Protein AF-A0A1G6B7J0-F1 (afdb_monomer)

Structure (mmCIF, N/CA/C/O backbone):
data_AF-A0A1G6B7J0-F1
#
_entry.id   AF-A0A1G6B7J0-F1
#
loop_
_atom_site.group_PDB
_atom_site.id
_atom_site.type_symbol
_atom_site.label_atom_id
_atom_site.label_alt_id
_atom_site.label_comp_id
_atom_site.label_asym_id
_atom_site.label_entity_id
_atom_site.label_seq_id
_atom_site.pdbx_PDB_ins_code
_atom_site.Cartn_x
_atom_site.Cartn_y
_atom_site.Cartn_z
_atom_site.occupancy
_atom_site.B_iso_or_equiv
_atom_site.auth_seq_id
_atom_site.auth_comp_id
_atom_site.auth_asym_id
_atom_site.auth_atom_id
_atom_site.pdbx_PDB_model_num
ATOM 1 N N . MET A 1 1 ? 12.496 -3.020 -25.903 1.00 55.12 1 MET A N 1
ATOM 2 C CA . MET A 1 1 ? 11.255 -2.401 -25.388 1.00 55.12 1 MET A CA 1
ATOM 3 C C . MET A 1 1 ? 10.708 -3.368 -24.356 1.00 55.12 1 MET A C 1
ATOM 5 O O . MET A 1 1 ? 10.790 -4.557 -24.619 1.00 55.12 1 MET A O 1
ATOM 9 N N . ALA A 1 2 ? 10.273 -2.907 -23.183 1.00 71.44 2 ALA A N 1
ATOM 10 C CA . ALA A 1 2 ? 9.694 -3.809 -22.188 1.00 71.44 2 ALA A CA 1
ATOM 11 C C . ALA A 1 2 ? 8.330 -4.313 -22.685 1.00 71.44 2 ALA A C 1
ATOM 13 O O . ALA A 1 2 ? 7.485 -3.501 -23.073 1.00 71.44 2 ALA A O 1
ATOM 14 N N . ASP A 1 3 ? 8.139 -5.631 -22.696 1.00 85.31 3 ASP A N 1
ATOM 15 C CA . ASP A 1 3 ? 6.907 -6.263 -23.162 1.00 85.31 3 ASP A CA 1
ATOM 16 C C . ASP A 1 3 ? 5.780 -6.089 -22.134 1.00 85.31 3 ASP A C 1
ATOM 18 O O . ASP A 1 3 ? 6.022 -5.875 -20.944 1.00 85.31 3 ASP A O 1
ATOM 22 N N . ALA A 1 4 ? 4.521 -6.227 -22.564 1.00 83.94 4 ALA A N 1
ATOM 23 C CA . ALA A 1 4 ? 3.358 -6.122 -21.672 1.00 83.94 4 ALA A CA 1
ATOM 24 C C . ALA A 1 4 ? 3.453 -7.061 -20.450 1.00 83.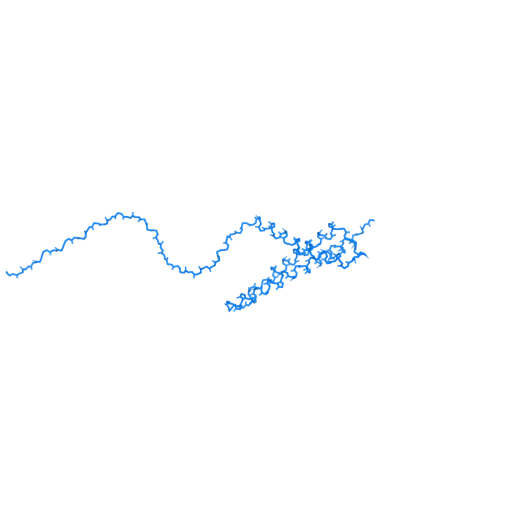94 4 ALA A C 1
ATOM 26 O O . ALA A 1 4 ? 3.021 -6.705 -19.356 1.00 83.94 4 ALA A O 1
ATOM 27 N N . SER A 1 5 ? 4.084 -8.229 -20.616 1.00 86.25 5 SER A N 1
ATOM 28 C CA . SER A 1 5 ? 4.357 -9.170 -19.524 1.00 86.25 5 SER A CA 1
ATOM 29 C C . SER A 1 5 ? 5.268 -8.576 -18.444 1.00 86.25 5 SER A C 1
ATOM 31 O O . SER A 1 5 ? 5.016 -8.782 -17.260 1.00 86.25 5 SER A O 1
ATOM 33 N N . THR A 1 6 ? 6.301 -7.821 -18.824 1.00 85.62 6 THR A N 1
ATOM 34 C CA . THR A 1 6 ? 7.230 -7.176 -17.884 1.00 85.62 6 THR A CA 1
ATOM 35 C C . THR A 1 6 ? 6.502 -6.132 -17.043 1.00 85.62 6 THR A C 1
ATOM 37 O O . THR A 1 6 ? 6.654 -6.098 -15.827 1.00 85.62 6 THR A O 1
ATOM 40 N N . TRP A 1 7 ? 5.629 -5.334 -17.661 1.00 86.25 7 TRP A N 1
ATOM 41 C CA . TRP A 1 7 ? 4.836 -4.332 -16.943 1.00 86.25 7 TRP A CA 1
ATOM 42 C C . TRP A 1 7 ? 3.855 -4.953 -15.950 1.00 86.25 7 TRP A C 1
ATOM 44 O O . TRP A 1 7 ? 3.714 -4.457 -14.835 1.00 86.25 7 TRP A O 1
ATOM 54 N N . ILE A 1 8 ? 3.217 -6.066 -16.318 1.00 87.12 8 ILE A N 1
ATOM 55 C CA . ILE A 1 8 ? 2.348 -6.811 -15.400 1.00 87.12 8 ILE A CA 1
ATOM 56 C C . ILE A 1 8 ? 3.160 -7.357 -14.221 1.00 87.12 8 ILE A C 1
ATOM 58 O O . ILE A 1 8 ? 2.717 -7.247 -13.081 1.00 87.12 8 ILE A O 1
ATOM 62 N N . GLN A 1 9 ? 4.357 -7.894 -14.467 1.00 87.50 9 GLN A N 1
ATOM 63 C CA . GLN A 1 9 ? 5.236 -8.380 -13.400 1.00 87.50 9 GLN A CA 1
ATOM 64 C C . GLN A 1 9 ? 5.637 -7.259 -12.439 1.00 87.50 9 GLN A C 1
ATOM 66 O O . GLN A 1 9 ? 5.522 -7.449 -11.233 1.00 87.50 9 GLN A O 1
ATOM 71 N N . VAL A 1 10 ? 6.026 -6.086 -12.950 1.00 86.62 10 VAL A N 1
ATOM 72 C CA . VAL A 1 10 ? 6.367 -4.910 -12.128 1.00 86.62 10 VAL A CA 1
ATOM 73 C C . VAL A 1 10 ? 5.173 -4.451 -11.291 1.00 86.62 10 VAL A C 1
ATOM 75 O O . VAL A 1 10 ? 5.317 -4.218 -10.093 1.00 86.62 10 VAL A O 1
ATOM 78 N N . LEU A 1 11 ? 3.982 -4.371 -11.891 1.00 88.75 11 LEU A N 1
ATOM 79 C CA . LEU A 1 11 ? 2.756 -3.983 -11.190 1.00 88.75 11 LEU A CA 1
ATOM 80 C C . LEU A 1 11 ? 2.379 -4.972 -10.086 1.00 88.75 11 LEU A C 1
ATOM 82 O O . LEU A 1 11 ? 1.997 -4.558 -8.994 1.00 88.75 11 LEU A O 1
ATOM 86 N N . VAL A 1 12 ? 2.492 -6.273 -10.355 1.00 88.44 12 VAL A N 1
ATOM 87 C CA . VAL A 1 12 ? 2.175 -7.320 -9.378 1.00 88.44 12 VAL A CA 1
ATOM 88 C C . VAL A 1 12 ? 3.225 -7.362 -8.267 1.00 88.44 12 VAL A C 1
ATOM 90 O O . VAL A 1 12 ? 2.848 -7.414 -7.102 1.00 88.44 12 VAL A O 1
ATOM 93 N N . LEU A 1 13 ? 4.520 -7.278 -8.586 1.00 87.12 13 LEU A N 1
ATOM 94 C CA . LEU A 1 13 ? 5.601 -7.215 -7.592 1.00 87.12 13 LEU A CA 1
ATOM 95 C C . LEU A 1 13 ? 5.465 -5.985 -6.696 1.00 87.12 13 LEU A C 1
ATOM 97 O O . LEU A 1 13 ? 5.446 -6.113 -5.473 1.00 87.12 13 LEU A O 1
ATOM 101 N N . GLY A 1 14 ? 5.309 -4.808 -7.303 1.00 86.69 14 GLY A N 1
ATOM 102 C CA . GLY A 1 14 ? 5.084 -3.556 -6.592 1.00 86.69 14 GLY A CA 1
ATOM 103 C C . GLY A 1 14 ? 3.845 -3.593 -5.727 1.00 86.69 14 GLY A C 1
ATOM 104 O O . GLY A 1 14 ? 3.896 -3.241 -4.549 1.00 86.69 14 GLY A O 1
ATOM 105 N N . GLY A 1 15 ? 2.736 -4.067 -6.286 1.00 86.56 15 GLY A N 1
ATOM 106 C CA . GLY A 1 15 ? 1.489 -4.138 -5.552 1.00 86.56 15 GLY A CA 1
ATOM 107 C C . GLY A 1 15 ? 1.535 -5.130 -4.397 1.00 86.56 15 GLY A C 1
ATOM 108 O O . GLY A 1 15 ? 1.083 -4.811 -3.301 1.00 86.56 15 GLY A O 1
ATOM 109 N N . LEU A 1 16 ? 2.137 -6.304 -4.576 1.00 86.81 16 LEU A N 1
ATOM 110 C CA . LEU A 1 16 ? 2.302 -7.261 -3.484 1.00 86.81 16 LEU A CA 1
ATOM 111 C C . LEU A 1 16 ? 3.244 -6.725 -2.400 1.00 86.81 16 LEU A C 1
ATOM 113 O O . LEU A 1 16 ? 2.922 -6.838 -1.220 1.00 86.81 16 LEU A O 1
ATOM 117 N N . ALA A 1 17 ? 4.354 -6.082 -2.769 1.00 85.50 17 ALA A N 1
ATOM 118 C CA . ALA A 1 17 ? 5.260 -5.454 -1.808 1.00 85.50 17 ALA A CA 1
ATOM 119 C C . ALA A 1 17 ? 4.572 -4.325 -1.017 1.00 85.50 17 ALA A C 1
ATOM 121 O O . ALA A 1 17 ? 4.706 -4.253 0.206 1.00 85.50 17 ALA A O 1
ATOM 122 N N . GLY A 1 18 ? 3.769 -3.488 -1.681 1.00 84.88 18 GLY A N 1
ATOM 123 C CA . GLY A 1 18 ? 2.972 -2.451 -1.021 1.00 84.88 18 GLY A CA 1
ATOM 124 C C . GLY A 1 18 ? 1.864 -3.016 -0.128 1.00 84.88 18 GLY A C 1
ATOM 125 O O . GLY A 1 18 ? 1.656 -2.530 0.985 1.00 84.88 18 GLY A O 1
ATOM 126 N N . ALA A 1 19 ? 1.200 -4.091 -0.561 1.00 85.94 19 ALA A N 1
ATOM 127 C CA . ALA A 1 19 ? 0.230 -4.815 0.253 1.00 85.94 19 ALA A CA 1
ATOM 128 C C . ALA A 1 19 ? 0.885 -5.390 1.520 1.00 85.94 19 ALA A C 1
ATOM 130 O O . ALA A 1 19 ? 0.331 -5.237 2.607 1.00 85.94 19 ALA A O 1
ATOM 131 N N . VAL A 1 20 ? 2.087 -5.969 1.408 1.00 84.25 20 VAL A N 1
ATOM 132 C CA . VAL A 1 20 ? 2.883 -6.442 2.555 1.00 84.25 20 VAL A CA 1
ATOM 133 C C . VAL A 1 20 ? 3.239 -5.289 3.496 1.00 84.25 20 VAL A C 1
ATOM 135 O O . VAL A 1 20 ? 3.064 -5.429 4.706 1.00 84.25 20 VAL A O 1
ATOM 138 N N . GLY A 1 21 ? 3.651 -4.130 2.970 1.00 81.00 21 GLY A N 1
ATOM 139 C CA . GLY A 1 21 ? 3.883 -2.929 3.780 1.00 81.00 21 GLY A CA 1
ATOM 140 C C . GLY A 1 21 ? 2.657 -2.542 4.619 1.00 81.00 21 GLY A C 1
ATOM 141 O O . GLY A 1 21 ? 2.767 -2.278 5.816 1.00 81.00 21 GLY A O 1
ATOM 142 N N . GLN A 1 22 ? 1.461 -2.614 4.031 1.00 83.12 22 GLN A N 1
ATOM 143 C CA . GLN A 1 22 ? 0.200 -2.267 4.693 1.00 83.12 22 GLN A CA 1
ATOM 144 C C . GLN A 1 22 ? -0.273 -3.295 5.750 1.00 83.12 22 GLN A C 1
ATOM 146 O O . GLN A 1 22 ? -1.085 -2.972 6.629 1.00 83.12 22 GLN A O 1
ATOM 151 N N . VAL A 1 23 ? 0.257 -4.527 5.738 1.00 82.88 23 VAL A N 1
ATOM 152 C CA . VAL A 1 23 ? -0.038 -5.538 6.775 1.00 82.88 23 VAL A CA 1
ATOM 153 C C . VAL A 1 23 ? 0.446 -5.078 8.153 1.00 82.88 23 VAL A C 1
ATOM 155 O O . VAL A 1 23 ? -0.245 -5.313 9.145 1.00 82.88 23 VAL A O 1
ATOM 158 N N . ALA A 1 24 ? 1.567 -4.356 8.239 1.00 78.75 24 ALA A N 1
ATOM 159 C CA . ALA A 1 24 ? 2.070 -3.833 9.511 1.00 78.75 24 ALA A CA 1
ATOM 160 C C . ALA A 1 24 ? 1.052 -2.897 10.195 1.00 78.75 24 ALA A C 1
ATOM 162 O O . ALA A 1 24 ? 0.765 -3.040 11.387 1.00 78.75 24 ALA A O 1
ATOM 163 N N . ARG A 1 25 ? 0.426 -1.994 9.428 1.00 77.12 25 ARG A N 1
ATOM 164 C CA . ARG A 1 25 ? -0.625 -1.084 9.918 1.00 77.12 25 ARG A CA 1
ATOM 165 C C . ARG A 1 25 ? -1.870 -1.847 10.359 1.00 77.12 25 ARG A C 1
ATOM 167 O O . ARG A 1 25 ? -2.447 -1.555 11.406 1.00 77.12 25 ARG A O 1
ATOM 174 N N . THR A 1 26 ? -2.2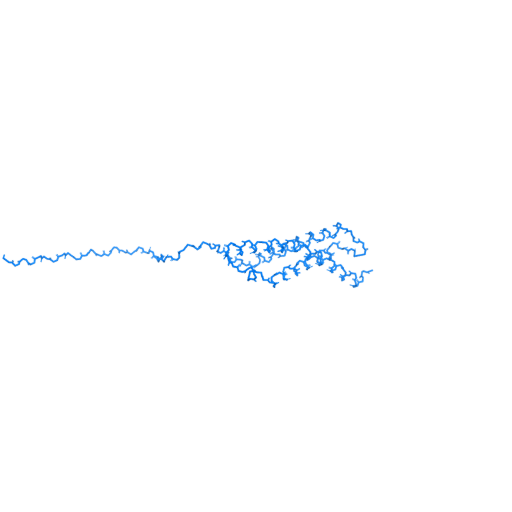48 -2.852 9.575 1.00 80.19 26 THR A N 1
ATOM 175 C CA . THR A 1 26 ? -3.376 -3.737 9.872 1.00 80.19 26 THR A CA 1
ATOM 176 C C . THR A 1 26 ? -3.182 -4.475 11.193 1.00 80.19 26 THR A C 1
ATOM 178 O O . THR A 1 26 ? -4.096 -4.499 12.013 1.00 80.19 26 THR A O 1
ATOM 181 N N . ALA A 1 27 ? -2.002 -5.051 11.426 1.00 79.81 27 ALA A N 1
ATOM 182 C CA . ALA A 1 27 ? -1.709 -5.804 12.642 1.00 79.81 27 ALA A CA 1
ATOM 183 C C . ALA A 1 27 ? -1.800 -4.917 13.897 1.00 79.81 27 ALA A C 1
ATOM 185 O O . ALA A 1 27 ? -2.400 -5.309 14.899 1.00 79.81 27 ALA A O 1
ATOM 186 N N . VAL A 1 28 ? -1.277 -3.687 13.825 1.00 79.56 28 VAL A N 1
ATOM 187 C CA . VAL A 1 28 ? -1.386 -2.706 14.918 1.00 79.56 28 VAL A CA 1
ATOM 188 C C . VAL A 1 28 ? -2.835 -2.250 15.115 1.00 79.56 28 VAL A C 1
ATOM 190 O O . VAL A 1 28 ? -3.291 -2.146 16.253 1.00 79.56 28 VAL A O 1
ATOM 193 N N . GLY A 1 29 ? -3.578 -2.003 14.032 1.00 78.06 29 GLY A N 1
ATOM 194 C CA . GLY A 1 29 ? -4.996 -1.640 14.090 1.00 78.06 29 GLY A CA 1
ATOM 195 C C . GLY A 1 29 ? -5.849 -2.733 14.730 1.00 78.06 29 GLY A C 1
ATOM 196 O O . GLY A 1 29 ? -6.661 -2.445 15.605 1.00 78.06 29 GLY A O 1
ATOM 197 N N . LEU A 1 30 ? -5.602 -3.991 14.367 1.00 79.38 30 LEU A N 1
ATOM 198 C CA . LEU A 1 30 ? -6.281 -5.149 14.939 1.00 79.38 30 LEU A CA 1
ATOM 199 C C . LEU A 1 30 ? -5.986 -5.297 16.435 1.00 79.38 30 LEU A C 1
ATOM 201 O O . LEU A 1 30 ? -6.905 -5.530 17.216 1.00 79.38 30 LEU A O 1
ATOM 205 N N . LYS A 1 31 ? -4.730 -5.084 16.853 1.00 80.19 31 LYS A N 1
ATOM 206 C CA . LYS A 1 31 ? -4.368 -5.065 18.276 1.00 80.19 31 LYS A CA 1
ATOM 207 C C . LYS A 1 31 ? -5.106 -3.960 19.034 1.00 80.19 31 LYS A C 1
ATOM 209 O O . LYS A 1 31 ? -5.645 -4.224 20.099 1.00 80.19 31 LYS A O 1
ATOM 214 N N . LYS A 1 32 ? -5.170 -2.743 18.485 1.00 79.12 32 LYS A N 1
ATOM 215 C CA . LYS A 1 32 ? -5.912 -1.633 19.108 1.00 79.12 32 LYS A CA 1
ATOM 216 C C . LYS A 1 32 ? -7.402 -1.943 19.242 1.00 79.12 32 LYS A C 1
ATOM 218 O O . LYS A 1 32 ? -7.973 -1.694 20.293 1.00 79.12 32 LYS A O 1
ATOM 223 N N . VAL A 1 33 ? -8.017 -2.510 18.203 1.00 77.81 33 VAL A N 1
ATOM 224 C CA . VAL A 1 33 ? -9.425 -2.935 18.240 1.00 77.81 33 VAL A CA 1
ATOM 225 C C . VAL A 1 33 ? -9.647 -4.012 19.302 1.00 77.81 33 VAL A C 1
ATOM 227 O O . VAL A 1 33 ? -10.634 -3.952 20.026 1.00 77.81 33 VAL A O 1
ATOM 230 N N . ASN A 1 34 ? -8.718 -4.959 19.442 1.00 75.50 34 ASN A N 1
ATOM 231 C CA . ASN A 1 34 ? -8.765 -5.959 20.504 1.00 75.50 34 ASN A CA 1
ATOM 232 C C . ASN A 1 34 ? -8.625 -5.332 21.903 1.00 75.50 34 ASN A C 1
ATOM 234 O O . ASN A 1 34 ? -9.376 -5.694 22.800 1.00 75.50 34 ASN A O 1
ATOM 238 N N . ASP A 1 35 ? -7.704 -4.383 22.089 1.00 76.38 35 ASP A N 1
ATOM 239 C CA . ASP A 1 35 ? -7.513 -3.691 23.371 1.00 76.38 35 ASP A CA 1
ATOM 240 C C . ASP A 1 35 ? -8.785 -2.903 23.776 1.00 76.38 35 ASP A C 1
ATOM 242 O O . ASP A 1 35 ? -9.171 -2.920 24.943 1.00 76.38 35 ASP A O 1
ATOM 246 N N . VAL A 1 36 ? -9.489 -2.286 22.814 1.00 75.44 36 VAL A N 1
ATOM 247 C CA . VAL A 1 36 ? -10.791 -1.617 23.039 1.00 75.44 36 VAL A CA 1
ATOM 248 C C . VAL A 1 36 ? -11.907 -2.623 23.333 1.00 75.44 36 VAL A C 1
ATOM 250 O O . VAL A 1 36 ? -12.675 -2.422 24.268 1.00 75.44 36 VAL A O 1
ATOM 253 N N . ALA A 1 37 ? -11.969 -3.733 22.593 1.00 74.50 37 ALA A N 1
ATOM 254 C CA . ALA A 1 37 ? -12.958 -4.789 22.815 1.00 74.50 37 ALA A CA 1
ATOM 255 C C . ALA A 1 37 ? -12.876 -5.375 24.235 1.00 74.50 37 ALA A C 1
ATOM 257 O O . ALA A 1 37 ? -13.899 -5.607 24.871 1.00 74.50 37 ALA A O 1
ATOM 258 N N . VAL A 1 38 ? -11.652 -5.564 24.743 1.00 71.88 38 VAL A N 1
ATOM 259 C CA . VAL A 1 38 ? -11.395 -6.028 26.115 1.00 71.88 38 VAL A CA 1
ATOM 260 C C . VAL A 1 38 ? -11.789 -4.974 27.155 1.00 71.88 38 VAL A C 1
ATOM 262 O O . VAL A 1 38 ? -12.262 -5.335 28.229 1.00 71.88 38 VAL A O 1
ATOM 265 N N . ALA A 1 39 ? -11.606 -3.684 26.861 1.00 74.06 39 ALA A N 1
ATOM 266 C CA . ALA A 1 39 ? -11.956 -2.599 27.777 1.00 74.06 39 ALA A CA 1
ATOM 267 C C . ALA A 1 39 ? -13.472 -2.346 27.876 1.00 74.06 39 ALA A C 1
ATOM 269 O O . ALA A 1 39 ? -13.952 -1.948 28.935 1.00 74.06 39 ALA A O 1
ATOM 270 N N . GLU A 1 40 ? -14.217 -2.571 26.792 1.00 76.94 40 GLU A N 1
ATOM 271 C CA . GLU A 1 40 ? -15.655 -2.276 26.699 1.00 76.94 40 GLU A CA 1
ATOM 272 C C . GLU A 1 40 ? -16.561 -3.525 26.787 1.00 76.94 40 GLU A C 1
ATOM 274 O O . GLU A 1 40 ? -17.774 -3.409 26.630 1.00 76.94 40 GLU A O 1
ATOM 279 N N . ASP A 1 41 ? -15.993 -4.713 27.041 1.00 70.00 41 ASP A N 1
ATOM 280 C CA . ASP A 1 41 ? -16.698 -6.014 27.098 1.00 70.00 41 ASP A CA 1
ATOM 281 C C . ASP A 1 41 ? -17.572 -6.302 25.856 1.00 70.00 41 ASP A C 1
ATOM 283 O O . ASP A 1 41 ? -18.607 -6.968 25.904 1.00 70.00 41 ASP A O 1
ATOM 287 N N . VAL A 1 42 ? -17.157 -5.779 24.699 1.00 73.75 42 VAL A N 1
ATOM 288 C CA . VAL A 1 42 ? -17.848 -5.955 23.414 1.00 73.75 42 VAL A CA 1
ATOM 289 C C . VAL A 1 42 ? -17.150 -7.001 22.564 1.00 73.75 42 VAL A C 1
ATOM 291 O O . VAL A 1 42 ? -15.927 -7.120 22.542 1.00 73.75 42 VAL A O 1
ATOM 294 N N . ASN A 1 43 ? -17.940 -7.755 21.797 1.00 68.50 43 ASN A N 1
ATOM 295 C CA . ASN A 1 43 ? -17.402 -8.795 20.933 1.00 68.50 43 ASN A CA 1
ATOM 296 C C . ASN A 1 43 ? -16.507 -8.175 19.831 1.00 68.50 43 ASN A C 1
ATOM 298 O O . ASN A 1 43 ? -17.008 -7.415 18.993 1.00 68.50 43 ASN A O 1
ATOM 302 N N . PRO A 1 44 ? -15.207 -8.523 19.763 1.00 58.50 44 PRO A N 1
ATOM 303 C CA . PRO A 1 44 ? -14.255 -7.941 18.812 1.00 58.50 44 PRO A CA 1
ATOM 304 C C . PRO A 1 44 ? -14.648 -8.160 17.343 1.00 58.50 44 PRO A C 1
ATOM 306 O O . PRO A 1 44 ? -14.255 -7.384 16.472 1.00 58.50 44 PRO A O 1
ATOM 309 N N . GLN A 1 45 ? -15.471 -9.172 17.051 1.00 63.84 45 GLN A N 1
ATOM 310 C CA . GLN A 1 45 ? -15.960 -9.449 15.698 1.00 63.84 45 GLN A CA 1
ATOM 311 C C . GLN A 1 45 ? -16.904 -8.368 15.149 1.00 63.84 45 GLN A C 1
ATOM 313 O O . GLN A 1 45 ? -17.040 -8.255 13.934 1.00 63.84 45 GLN A O 1
ATOM 318 N N . HIS A 1 46 ? -17.531 -7.552 16.004 1.00 62.81 46 HIS A N 1
ATOM 319 C CA . HIS A 1 46 ? -18.347 -6.417 15.553 1.00 62.81 46 HIS A CA 1
ATOM 320 C C . HIS A 1 46 ? -17.534 -5.158 15.247 1.00 62.81 46 HIS A C 1
ATOM 322 O O . HIS A 1 46 ? -17.993 -4.306 14.490 1.00 62.81 46 HIS A O 1
ATOM 328 N N . LEU A 1 47 ? -16.321 -5.056 15.786 1.00 62.75 47 LEU A N 1
ATOM 329 C CA . LEU A 1 47 ? -15.445 -3.902 15.583 1.00 62.75 47 LEU A CA 1
ATOM 330 C C . LEU A 1 47 ? -14.520 -4.085 14.370 1.00 62.75 47 LEU A C 1
ATOM 332 O O . LEU A 1 47 ? -14.062 -3.111 13.769 1.00 62.75 47 LEU A O 1
ATOM 336 N N . ILE A 1 48 ? -14.257 -5.335 13.975 1.00 71.50 48 ILE A N 1
ATOM 337 C CA . ILE A 1 48 ? -13.434 -5.658 12.808 1.00 71.50 48 ILE A CA 1
ATOM 338 C C . ILE A 1 48 ? -14.305 -5.670 11.548 1.00 71.50 48 ILE A C 1
ATOM 340 O O . ILE A 1 48 ? -15.020 -6.626 11.257 1.00 71.50 48 ILE A O 1
ATOM 344 N N . ILE A 1 49 ? -14.188 -4.613 10.746 1.00 80.38 49 ILE A N 1
ATOM 345 C CA . ILE A 1 49 ? -14.880 -4.499 9.460 1.00 80.38 49 ILE A CA 1
ATOM 346 C C . ILE A 1 49 ? -13.963 -5.022 8.345 1.00 80.38 49 ILE A C 1
ATOM 348 O O . ILE A 1 49 ? -13.046 -4.327 7.898 1.00 80.38 49 ILE A O 1
ATOM 352 N N . ALA A 1 50 ? -14.227 -6.240 7.862 1.00 77.69 50 ALA A N 1
ATOM 353 C CA . ALA A 1 50 ? -13.435 -6.894 6.812 1.00 77.69 50 ALA A CA 1
ATOM 354 C C . ALA A 1 50 ? -13.350 -6.074 5.510 1.00 77.69 50 ALA A C 1
ATOM 356 O O . ALA A 1 50 ? -12.311 -6.050 4.854 1.00 77.69 50 ALA A O 1
ATOM 357 N N . SER A 1 51 ? -14.409 -5.341 5.154 1.00 79.12 51 SER A N 1
ATOM 358 C CA . SER A 1 51 ? -14.406 -4.449 3.990 1.00 79.12 51 SER A CA 1
ATOM 359 C C . SER A 1 51 ? -13.416 -3.293 4.148 1.00 79.12 51 SER A C 1
ATOM 361 O O . SER A 1 51 ? -12.714 -2.968 3.196 1.00 79.12 51 SER A O 1
ATOM 363 N N . ARG A 1 52 ? -13.272 -2.720 5.349 1.00 80.75 52 ARG A N 1
ATOM 364 C CA . ARG A 1 52 ? -12.295 -1.653 5.619 1.00 80.75 52 ARG A CA 1
ATOM 365 C C . ARG A 1 52 ? -10.860 -2.167 5.519 1.00 80.75 52 ARG A C 1
ATOM 367 O O . ARG A 1 52 ? -10.005 -1.466 4.988 1.00 80.75 52 ARG A O 1
ATOM 374 N N . LEU A 1 53 ? -10.630 -3.398 5.971 1.00 82.56 53 LEU A N 1
ATOM 375 C CA . LEU A 1 53 ? -9.350 -4.085 5.823 1.00 82.56 53 LEU A CA 1
ATOM 376 C C . LEU A 1 53 ? -9.002 -4.349 4.350 1.00 82.56 53 LEU A C 1
ATOM 378 O O . LEU A 1 53 ? -7.879 -4.122 3.912 1.00 82.56 53 LEU A O 1
ATOM 382 N N . PHE A 1 54 ? -9.973 -4.810 3.566 1.00 84.75 54 PHE A N 1
ATOM 383 C CA . PHE A 1 54 ? -9.764 -5.058 2.143 1.00 84.75 54 PHE A CA 1
ATOM 384 C C . PHE A 1 54 ? -9.491 -3.762 1.365 1.00 84.75 54 PHE A C 1
ATOM 386 O O . PHE A 1 54 ? -8.608 -3.719 0.507 1.00 84.75 54 PHE A O 1
ATOM 393 N N . ILE A 1 55 ? -10.207 -2.683 1.696 1.00 84.94 55 ILE A N 1
ATOM 394 C CA . ILE A 1 55 ? -9.991 -1.358 1.103 1.00 84.94 55 ILE A CA 1
ATOM 395 C C . ILE A 1 55 ? -8.586 -0.844 1.439 1.00 84.94 55 ILE A C 1
ATOM 397 O O . ILE A 1 55 ? -7.869 -0.431 0.530 1.00 84.94 55 ILE A O 1
ATOM 401 N N . SER A 1 56 ? -8.154 -0.911 2.704 1.00 81.50 56 SER A N 1
ATOM 402 C CA . SER A 1 56 ? -6.814 -0.445 3.085 1.00 81.50 56 SER A CA 1
ATOM 403 C C . SER A 1 56 ? -5.709 -1.255 2.404 1.00 81.50 56 SER A C 1
ATOM 405 O O . SER A 1 56 ? -4.739 -0.667 1.923 1.00 81.50 56 SER A O 1
ATOM 407 N N . LEU A 1 57 ? -5.880 -2.575 2.284 1.00 85.31 57 LEU A N 1
ATOM 408 C CA . LEU A 1 57 ? -4.954 -3.457 1.573 1.00 85.31 57 LEU A CA 1
ATOM 409 C C . LEU A 1 57 ? -4.882 -3.132 0.074 1.00 85.31 57 LEU A C 1
ATOM 411 O O . LEU A 1 57 ? -3.795 -3.103 -0.498 1.00 85.31 57 LEU A O 1
ATOM 415 N N . THR A 1 58 ? -6.025 -2.830 -0.549 1.00 86.88 58 THR A N 1
ATOM 416 C CA . THR A 1 58 ? -6.098 -2.418 -1.960 1.00 86.88 58 THR A CA 1
ATOM 417 C C . THR A 1 58 ? -5.365 -1.096 -2.186 1.00 86.88 58 THR A C 1
ATOM 419 O O . THR A 1 58 ? -4.638 -0.957 -3.166 1.00 86.88 58 THR A O 1
ATOM 422 N N . ILE A 1 59 ? -5.489 -0.140 -1.260 1.00 85.94 59 ILE A N 1
ATOM 423 C CA . ILE A 1 59 ? -4.737 1.123 -1.315 1.00 85.94 59 ILE A CA 1
ATOM 424 C C . ILE A 1 59 ? -3.227 0.853 -1.204 1.00 85.94 59 ILE A C 1
ATOM 426 O O . ILE A 1 59 ? -2.458 1.414 -1.981 1.00 85.94 59 ILE A O 1
ATOM 430 N N . GLY A 1 60 ? -2.810 -0.060 -0.315 1.00 85.44 60 GLY A N 1
ATOM 431 C CA . GLY A 1 60 ? -1.427 -0.561 -0.223 1.00 85.44 60 GLY A CA 1
ATOM 432 C C . GLY A 1 60 ? -0.902 -1.148 -1.518 1.00 85.44 60 GLY A C 1
ATOM 433 O O . GLY A 1 60 ? 0.192 -0.800 -1.963 1.00 85.44 60 GLY A O 1
ATOM 434 N N . PHE A 1 61 ? -1.715 -1.977 -2.160 1.00 87.50 61 PHE A N 1
ATOM 435 C CA . PHE A 1 61 ? -1.382 -2.561 -3.447 1.00 87.50 61 PHE A CA 1
ATOM 436 C C . PHE A 1 61 ? -1.210 -1.494 -4.533 1.00 87.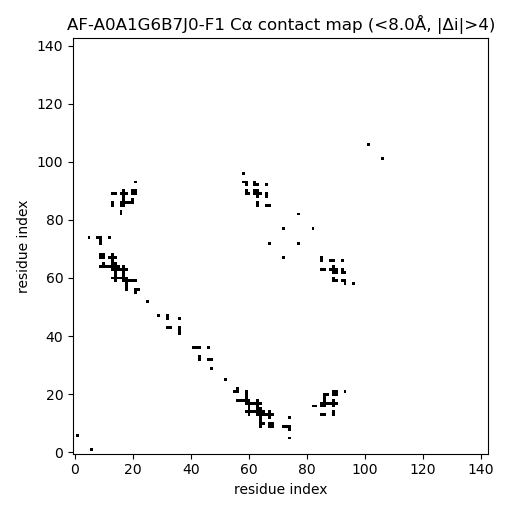50 61 PHE A C 1
ATOM 438 O O . PHE A 1 61 ? -0.204 -1.470 -5.236 1.00 87.50 61 PHE A O 1
ATOM 445 N N . VAL A 1 62 ? -2.156 -0.564 -4.661 1.00 88.81 62 VAL A N 1
ATOM 446 C CA . VAL A 1 62 ? -2.075 0.488 -5.684 1.00 88.81 62 VAL A CA 1
ATOM 447 C C . VAL A 1 62 ? -0.873 1.402 -5.437 1.00 88.81 62 VAL A C 1
ATOM 449 O O . VAL A 1 62 ? -0.135 1.696 -6.375 1.00 88.81 62 VAL A O 1
ATOM 452 N N . ALA A 1 63 ? -0.623 1.803 -4.187 1.00 87.12 63 ALA A N 1
ATOM 453 C CA . ALA A 1 63 ? 0.531 2.624 -3.830 1.00 87.12 63 ALA A CA 1
ATOM 454 C C . ALA A 1 63 ? 1.856 1.931 -4.184 1.00 87.12 63 ALA A C 1
ATOM 456 O O . ALA A 1 63 ? 2.704 2.528 -4.845 1.00 87.12 63 ALA A O 1
ATOM 457 N N . GLY A 1 64 ? 2.016 0.659 -3.809 1.00 86.06 64 GLY A N 1
ATOM 458 C CA . GLY A 1 64 ? 3.217 -0.114 -4.128 1.00 86.06 64 GLY A CA 1
ATOM 459 C C . GLY A 1 64 ? 3.419 -0.323 -5.630 1.00 86.06 64 GLY A C 1
ATOM 460 O O . GLY A 1 64 ? 4.535 -0.185 -6.128 1.00 86.06 64 GLY A O 1
ATOM 461 N N . ALA A 1 65 ? 2.346 -0.584 -6.381 1.00 88.00 65 ALA A N 1
ATOM 462 C CA . ALA A 1 65 ? 2.410 -0.722 -7.834 1.00 88.00 65 ALA A CA 1
ATOM 463 C C . ALA A 1 65 ? 2.858 0.584 -8.517 1.00 88.00 65 ALA A C 1
ATOM 465 O O . ALA A 1 65 ? 3.698 0.557 -9.416 1.00 88.00 65 ALA A O 1
ATOM 466 N N . LEU A 1 66 ? 2.351 1.735 -8.060 1.00 86.81 66 LEU A N 1
ATOM 467 C CA . LEU A 1 66 ? 2.761 3.048 -8.567 1.00 86.81 66 LEU A CA 1
ATOM 468 C C . LEU A 1 66 ? 4.228 3.357 -8.253 1.00 86.81 66 LEU A C 1
ATOM 470 O O . LEU A 1 66 ? 4.936 3.884 -9.109 1.00 86.81 66 LEU A O 1
ATOM 474 N N . VAL A 1 67 ? 4.703 3.001 -7.058 1.00 86.69 67 VAL A N 1
ATOM 475 C CA . VAL A 1 67 ? 6.116 3.164 -6.691 1.00 86.69 67 VAL A CA 1
ATOM 476 C C . VAL A 1 67 ? 7.016 2.283 -7.556 1.00 86.69 67 VAL A C 1
ATOM 478 O O . VAL A 1 67 ? 8.025 2.773 -8.054 1.00 86.69 67 VAL A O 1
ATOM 481 N N . ALA A 1 68 ? 6.654 1.018 -7.789 1.00 85.69 68 ALA A N 1
ATOM 482 C CA . ALA A 1 68 ? 7.447 0.122 -8.635 1.00 85.69 68 ALA A CA 1
ATOM 483 C C . ALA A 1 68 ? 7.596 0.658 -10.065 1.00 85.69 68 ALA A C 1
ATOM 485 O O . ALA A 1 68 ? 8.682 0.585 -10.642 1.00 85.69 68 ALA A O 1
ATOM 486 N N . LEU A 1 69 ? 6.527 1.255 -10.608 1.00 85.81 69 LEU A N 1
ATOM 487 C CA . LEU A 1 69 ? 6.578 1.959 -11.889 1.00 85.81 69 LEU A CA 1
ATOM 488 C C . LEU A 1 69 ? 7.480 3.197 -11.831 1.00 85.81 69 LEU A C 1
ATOM 490 O O . LEU A 1 69 ? 8.271 3.414 -12.745 1.00 85.81 69 LEU A O 1
ATOM 494 N N . ALA A 1 70 ? 7.377 4.000 -10.771 1.00 84.44 70 ALA A N 1
ATOM 495 C CA . ALA A 1 70 ? 8.158 5.226 -10.617 1.00 84.44 70 ALA A CA 1
ATOM 496 C C . ALA A 1 70 ? 9.663 4.959 -10.440 1.00 84.44 70 ALA A C 1
ATOM 498 O O . ALA A 1 70 ? 10.483 5.733 -10.927 1.00 84.44 70 ALA A O 1
ATOM 499 N N . MET A 1 71 ? 10.025 3.867 -9.762 1.00 82.44 71 MET A N 1
ATOM 500 C CA . MET A 1 71 ? 11.415 3.451 -9.549 1.00 82.44 71 MET A CA 1
ATOM 501 C C . MET A 1 71 ? 12.013 2.721 -10.757 1.00 82.44 71 MET A C 1
ATOM 503 O O . MET A 1 71 ? 13.229 2.572 -10.823 1.00 82.44 71 MET A O 1
ATOM 507 N N . GLY A 1 72 ? 11.187 2.287 -11.715 1.00 82.06 72 GLY A N 1
ATOM 508 C CA . GLY A 1 72 ? 11.656 1.578 -12.904 1.00 82.06 72 GLY A CA 1
ATOM 509 C C . GLY A 1 72 ? 12.258 0.211 -12.581 1.00 82.06 72 GLY A C 1
ATOM 510 O O . GLY A 1 72 ? 13.294 -0.137 -13.141 1.00 82.06 72 GLY A O 1
ATOM 511 N N . ILE A 1 73 ? 11.630 -0.542 -11.669 1.00 82.50 73 ILE A N 1
ATOM 512 C CA . ILE A 1 73 ? 12.131 -1.856 -11.247 1.00 82.50 73 ILE A CA 1
ATOM 513 C C . ILE A 1 73 ? 12.215 -2.809 -12.441 1.00 82.50 73 ILE A C 1
ATOM 515 O O . ILE A 1 73 ? 11.247 -2.972 -13.186 1.00 82.50 73 ILE A O 1
ATOM 519 N N . ASP A 1 74 ? 13.361 -3.477 -12.577 1.00 83.62 74 ASP A N 1
ATOM 520 C CA . ASP A 1 74 ? 13.531 -4.601 -13.491 1.00 83.62 74 ASP A CA 1
ATOM 521 C C . ASP A 1 74 ? 13.155 -5.906 -12.768 1.00 83.62 74 ASP A C 1
ATOM 523 O O . ASP A 1 74 ? 13.889 -6.356 -11.884 1.00 83.62 74 ASP A O 1
ATOM 527 N N . PRO A 1 75 ? 12.030 -6.555 -13.122 1.00 77.00 75 PRO A N 1
ATOM 528 C CA . PRO A 1 75 ? 11.605 -7.782 -12.457 1.00 77.00 75 PRO A CA 1
ATOM 529 C C . PRO A 1 75 ? 12.565 -8.956 -12.710 1.00 77.00 75 PRO A C 1
ATOM 531 O O . PRO A 1 75 ? 12.503 -9.945 -11.983 1.00 77.00 75 PRO A O 1
ATOM 534 N N . ALA A 1 76 ? 13.444 -8.871 -13.718 1.00 77.81 76 ALA A N 1
ATOM 535 C CA . ALA A 1 76 ? 14.432 -9.906 -14.015 1.00 77.81 76 ALA A CA 1
ATOM 536 C C . ALA A 1 76 ? 15.689 -9.827 -13.130 1.00 77.81 76 ALA A C 1
ATOM 538 O O . ALA A 1 76 ? 16.390 -10.829 -12.998 1.00 77.81 76 ALA A O 1
ATOM 539 N N . ASN A 1 77 ? 15.970 -8.672 -12.517 1.00 81.06 77 ASN A N 1
ATOM 540 C CA . ASN A 1 77 ? 17.176 -8.427 -11.719 1.00 81.06 77 ASN A CA 1
ATOM 541 C C . ASN A 1 77 ? 16.854 -7.648 -10.438 1.00 81.06 77 ASN A C 1
ATOM 543 O O . ASN A 1 77 ? 17.424 -6.589 -10.196 1.00 81.06 77 ASN A O 1
ATOM 547 N N . ILE A 1 78 ? 15.936 -8.170 -9.624 1.00 82.25 78 ILE A N 1
ATOM 548 C CA . ILE A 1 78 ? 15.522 -7.496 -8.392 1.00 82.25 78 ILE A CA 1
ATOM 549 C C . ILE A 1 78 ? 16.390 -7.911 -7.195 1.00 82.25 78 ILE A C 1
ATOM 551 O O . ILE A 1 78 ? 16.560 -9.101 -6.910 1.00 82.25 78 ILE A O 1
ATOM 555 N N . ALA A 1 79 ? 16.928 -6.929 -6.474 1.00 86.62 79 ALA A N 1
ATOM 556 C CA . ALA A 1 79 ? 17.662 -7.147 -5.229 1.00 86.62 79 ALA A CA 1
ATOM 557 C C . ALA A 1 79 ? 16.724 -7.172 -4.006 1.00 86.62 79 ALA A C 1
ATOM 559 O O . ALA A 1 79 ? 15.617 -6.629 -4.019 1.00 86.62 79 ALA A O 1
ATOM 560 N N . THR A 1 80 ? 17.171 -7.777 -2.899 1.00 83.81 80 THR A N 1
ATOM 561 C CA . THR A 1 80 ? 16.352 -7.854 -1.669 1.00 83.81 80 THR A CA 1
ATOM 562 C C . THR A 1 80 ? 16.124 -6.462 -1.074 1.00 83.81 80 THR A C 1
ATOM 564 O O . THR A 1 80 ? 15.045 -6.156 -0.569 1.00 83.81 80 THR A O 1
ATOM 567 N N . GLU A 1 81 ? 17.125 -5.594 -1.182 1.00 85.38 81 GLU A N 1
ATOM 568 C CA . GLU A 1 81 ? 17.101 -4.197 -0.765 1.00 85.38 81 GLU A CA 1
ATOM 569 C C . GLU A 1 81 ? 16.054 -3.393 -1.542 1.00 85.38 81 GLU A C 1
ATOM 571 O O . GLU A 1 81 ? 15.384 -2.540 -0.962 1.00 85.38 81 GLU A O 1
ATOM 576 N N . GLU A 1 82 ? 15.862 -3.694 -2.829 1.00 81.88 82 GLU A N 1
ATOM 577 C CA . GLU A 1 82 ? 14.840 -3.056 -3.661 1.00 81.88 82 GLU A CA 1
ATOM 578 C C . GLU A 1 82 ? 13.439 -3.514 -3.266 1.00 81.88 82 GLU A C 1
ATOM 580 O O . GLU A 1 82 ? 12.543 -2.684 -3.162 1.00 81.88 82 GLU A O 1
ATOM 585 N N . ILE A 1 83 ? 13.248 -4.804 -2.962 1.00 79.81 83 ILE A N 1
ATOM 586 C CA . ILE A 1 83 ? 11.968 -5.323 -2.450 1.00 79.81 83 ILE A CA 1
ATOM 587 C C . ILE A 1 83 ? 11.622 -4.665 -1.112 1.00 79.81 83 ILE A C 1
ATOM 589 O O . ILE A 1 83 ? 10.482 -4.249 -0.894 1.00 79.81 83 ILE A O 1
ATOM 593 N N . LEU A 1 84 ? 12.601 -4.546 -0.213 1.00 83.31 84 LEU A N 1
ATOM 594 C CA . LEU A 1 84 ? 12.399 -3.922 1.090 1.00 83.31 84 LEU A CA 1
ATOM 595 C C . LEU A 1 84 ? 12.143 -2.414 0.960 1.00 83.31 84 LEU A C 1
ATOM 597 O O . LEU A 1 84 ? 11.249 -1.881 1.620 1.00 83.31 84 LEU A O 1
ATOM 601 N N . GLY A 1 85 ? 12.879 -1.738 0.075 1.00 83.06 85 GLY A N 1
ATOM 602 C CA . GLY A 1 85 ? 12.667 -0.334 -0.267 1.00 83.06 85 GLY A CA 1
ATOM 603 C C . GLY A 1 85 ? 11.285 -0.092 -0.872 1.00 83.06 85 GLY A C 1
ATOM 604 O O . GLY A 1 85 ? 10.600 0.850 -0.485 1.00 83.06 85 GLY A O 1
ATOM 605 N N . LEU A 1 86 ? 10.831 -0.990 -1.743 1.00 82.69 86 LEU A N 1
ATOM 606 C CA . LEU A 1 86 ? 9.511 -0.953 -2.359 1.00 82.69 86 LEU A CA 1
ATOM 607 C C . LEU A 1 86 ? 8.392 -1.182 -1.339 1.00 82.69 86 LEU A C 1
ATOM 609 O O . LEU A 1 86 ? 7.383 -0.483 -1.376 1.00 82.69 86 LEU A O 1
ATOM 613 N N . ALA A 1 87 ? 8.575 -2.105 -0.392 1.00 80.44 87 ALA A N 1
ATOM 614 C CA . ALA A 1 87 ? 7.634 -2.311 0.706 1.00 80.44 87 ALA A CA 1
ATOM 615 C C . ALA A 1 87 ? 7.549 -1.077 1.624 1.00 80.44 87 ALA A C 1
ATOM 617 O O . ALA A 1 87 ? 6.450 -0.641 1.976 1.00 80.44 87 ALA A O 1
ATOM 618 N N . ALA A 1 88 ? 8.691 -0.471 1.967 1.00 83.69 88 ALA A N 1
ATOM 619 C CA . ALA A 1 88 ? 8.749 0.744 2.779 1.00 83.69 88 ALA A CA 1
ATOM 620 C C . ALA A 1 88 ? 8.123 1.953 2.063 1.00 83.69 88 ALA A C 1
ATOM 622 O O . ALA A 1 88 ? 7.360 2.712 2.661 1.00 83.69 88 ALA A O 1
ATOM 623 N N . ALA A 1 89 ? 8.401 2.112 0.770 1.00 83.69 89 ALA A N 1
ATOM 624 C CA . ALA A 1 89 ? 7.824 3.163 -0.054 1.00 83.69 89 ALA A CA 1
ATOM 625 C C . ALA A 1 89 ? 6.330 2.932 -0.321 1.00 83.69 89 ALA A C 1
ATOM 627 O O . ALA A 1 89 ? 5.565 3.890 -0.330 1.00 83.69 89 ALA A O 1
ATOM 628 N N . GLY A 1 90 ? 5.886 1.680 -0.462 1.00 77.88 90 GLY A N 1
ATOM 629 C CA . GLY A 1 90 ? 4.471 1.320 -0.527 1.00 77.88 90 GLY A CA 1
ATOM 630 C C . GLY A 1 90 ? 3.731 1.682 0.763 1.00 77.88 90 GLY A C 1
ATOM 631 O O . GLY A 1 90 ? 2.683 2.321 0.702 1.00 77.88 90 GLY A O 1
ATOM 632 N N . TYR A 1 91 ? 4.316 1.378 1.928 1.00 81.06 91 TYR A N 1
ATOM 633 C CA . TYR A 1 91 ? 3.800 1.813 3.231 1.00 81.06 91 TYR A CA 1
ATOM 634 C C . TYR A 1 91 ? 3.708 3.347 3.321 1.00 81.06 91 TYR A C 1
ATOM 636 O O . TYR A 1 91 ? 2.627 3.890 3.551 1.00 81.06 91 TYR A O 1
ATOM 644 N N . ALA A 1 92 ? 4.798 4.067 3.038 1.00 81.38 92 ALA A N 1
ATOM 645 C CA . ALA A 1 92 ? 4.800 5.533 3.054 1.00 81.38 92 ALA A CA 1
ATOM 646 C C . ALA A 1 92 ? 3.821 6.142 2.027 1.00 81.38 92 ALA A C 1
ATOM 648 O O . ALA A 1 92 ? 3.183 7.162 2.286 1.00 81.38 92 ALA A O 1
ATOM 649 N N . GLY A 1 93 ? 3.664 5.496 0.869 1.00 78.50 93 GLY A N 1
ATOM 650 C CA . GLY A 1 93 ? 2.714 5.873 -0.171 1.00 78.50 93 GLY A CA 1
ATOM 651 C C . GLY A 1 93 ? 1.265 5.767 0.299 1.00 78.50 93 GLY A C 1
ATOM 652 O O . GLY A 1 93 ? 0.478 6.675 0.036 1.00 78.50 93 GLY A O 1
ATOM 653 N N . THR A 1 94 ? 0.907 4.722 1.053 1.00 79.31 94 THR A N 1
ATOM 654 C CA . THR A 1 94 ? -0.437 4.635 1.650 1.00 79.31 94 THR A CA 1
ATOM 655 C C . THR A 1 94 ? -0.725 5.760 2.631 1.00 79.31 94 THR A C 1
ATOM 657 O O . THR A 1 94 ? -1.809 6.337 2.570 1.00 79.31 94 THR A O 1
ATOM 660 N N . ASP A 1 95 ? 0.248 6.135 3.464 1.00 77.81 95 ASP A N 1
ATOM 661 C CA . ASP A 1 95 ? 0.117 7.269 4.383 1.00 77.81 95 ASP A CA 1
ATOM 662 C C . ASP A 1 95 ? -0.075 8.595 3.634 1.00 77.81 95 ASP A C 1
ATOM 664 O O . ASP A 1 95 ? -0.876 9.435 4.048 1.00 77.81 95 ASP A O 1
ATOM 668 N N . ALA A 1 96 ? 0.602 8.782 2.497 1.00 73.75 96 ALA A N 1
ATOM 669 C CA . ALA A 1 96 ? 0.409 9.957 1.652 1.00 73.75 96 ALA A CA 1
ATOM 670 C C . ALA A 1 96 ? -1.006 10.012 1.043 1.00 73.75 96 ALA A C 1
ATOM 672 O O . ALA A 1 96 ? -1.629 11.078 1.033 1.00 73.75 96 ALA A O 1
ATOM 673 N N . ILE A 1 97 ? -1.537 8.873 0.575 1.00 74.94 97 ILE A N 1
ATOM 674 C CA . ILE A 1 97 ? -2.904 8.773 0.036 1.00 74.94 97 ILE A CA 1
ATOM 675 C C . ILE A 1 97 ? -3.935 9.037 1.142 1.00 74.94 97 ILE A C 1
ATOM 677 O O . ILE A 1 97 ? -4.846 9.844 0.953 1.00 74.94 97 ILE A O 1
ATOM 681 N N . GLU A 1 98 ? -3.783 8.417 2.315 1.00 72.19 98 GLU A N 1
ATOM 682 C CA . GLU A 1 98 ? -4.668 8.637 3.465 1.00 72.19 98 GLU A CA 1
ATOM 683 C C . GLU A 1 98 ? -4.620 10.093 3.949 1.00 72.19 98 GLU A C 1
ATOM 685 O O . GLU A 1 98 ? -5.667 10.704 4.164 1.00 72.19 98 GLU A O 1
ATOM 690 N N . GLY A 1 99 ? -3.427 10.686 4.060 1.00 71.12 99 GLY A N 1
ATOM 691 C CA . GLY A 1 99 ? -3.253 12.083 4.462 1.00 71.12 99 GLY A CA 1
ATOM 692 C C . GLY A 1 99 ? -3.861 13.078 3.470 1.00 71.12 99 GLY A C 1
ATOM 693 O O . GLY A 1 99 ? -4.354 14.135 3.869 1.00 71.12 99 GLY A O 1
ATOM 694 N N . MET A 1 100 ? -3.879 12.736 2.179 1.00 71.75 100 MET A N 1
ATOM 695 C CA . MET A 1 100 ? -4.578 13.514 1.159 1.00 71.75 100 MET A CA 1
ATOM 696 C C . MET A 1 100 ? -6.100 13.377 1.297 1.00 71.75 100 MET A C 1
ATOM 698 O O . MET A 1 100 ? -6.795 14.390 1.332 1.00 71.75 100 MET A O 1
ATOM 702 N N . ILE A 1 101 ? -6.626 12.158 1.457 1.00 72.12 101 ILE A N 1
ATOM 703 C CA . ILE A 1 101 ? -8.069 11.910 1.645 1.00 72.12 101 ILE A CA 1
ATOM 704 C C . ILE A 1 101 ? -8.590 12.593 2.919 1.00 72.12 101 ILE A C 1
ATOM 706 O O . ILE A 1 101 ? -9.656 13.215 2.896 1.00 72.12 101 ILE A O 1
ATOM 710 N N . GLY A 1 102 ? -7.824 12.535 4.010 1.00 69.12 102 GLY A N 1
ATOM 711 C CA . GLY A 1 102 ? -8.155 13.185 5.278 1.00 69.12 102 GLY A CA 1
ATOM 712 C C . GLY A 1 102 ? -8.159 14.714 5.209 1.00 69.12 102 GLY A C 1
ATOM 713 O O . GLY A 1 102 ? -8.841 15.356 5.997 1.00 69.12 102 GLY A O 1
ATOM 714 N N . ARG A 1 103 ? -7.449 15.318 4.247 1.00 62.72 103 ARG A N 1
ATOM 715 C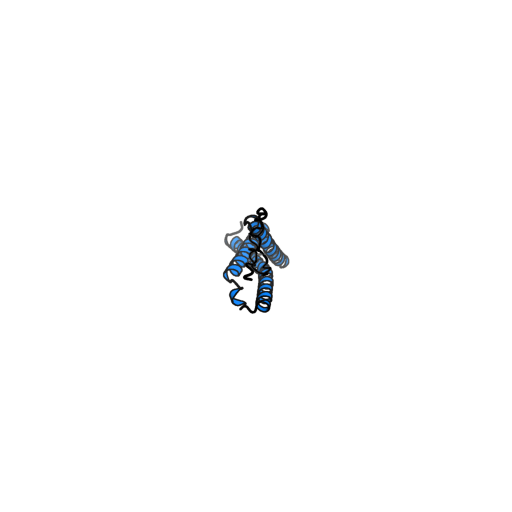 CA . ARG A 1 103 ? -7.492 16.769 4.000 1.00 62.72 103 ARG A CA 1
ATOM 716 C C . ARG A 1 103 ? -8.709 17.219 3.197 1.00 62.72 103 ARG A C 1
ATOM 718 O O . ARG A 1 103 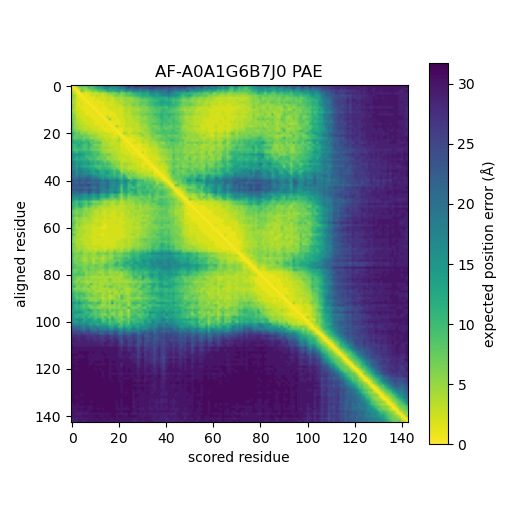? -9.121 18.367 3.328 1.00 62.72 103 ARG A O 1
ATOM 725 N N . ILE A 1 104 ? -9.241 16.350 2.340 1.00 63.31 104 ILE A N 1
ATOM 726 C CA . ILE A 1 104 ? -10.341 16.680 1.420 1.00 63.31 104 ILE A CA 1
ATOM 727 C C . ILE A 1 104 ? -11.698 16.322 2.047 1.00 63.31 104 ILE A C 1
ATOM 729 O O . ILE A 1 104 ? -12.715 16.935 1.732 1.00 63.31 104 ILE A O 1
ATOM 733 N N . THR A 1 105 ? -11.714 15.363 2.974 1.00 52.16 105 THR A N 1
ATOM 734 C CA . THR A 1 105 ? -12.903 15.005 3.749 1.00 52.16 105 THR A CA 1
ATOM 735 C C . THR A 1 105 ? -12.946 15.867 5.012 1.00 52.16 105 THR A C 1
ATOM 737 O O . THR A 1 105 ? -12.057 15.718 5.848 1.00 52.16 105 THR A O 1
ATOM 740 N N . PRO A 1 106 ? -13.941 16.753 5.210 1.00 53.03 106 PRO A N 1
ATOM 741 C CA . PRO A 1 106 ? -14.101 17.440 6.484 1.00 53.03 106 PRO A CA 1
ATOM 742 C C . PRO A 1 106 ? -14.419 16.390 7.550 1.00 53.03 106 PRO A C 1
ATOM 744 O O . PRO A 1 106 ? -15.544 15.900 7.652 1.00 53.03 106 PRO A O 1
ATOM 747 N N . THR A 1 107 ? -13.416 16.005 8.335 1.00 53.12 107 THR A N 1
ATOM 748 C CA . THR A 1 107 ? -13.629 15.214 9.541 1.00 53.12 107 THR A CA 1
ATOM 749 C C . THR A 1 107 ? -14.442 16.075 10.493 1.00 53.12 107 THR A C 1
ATOM 751 O O . THR A 1 107 ? -13.941 17.067 11.027 1.00 53.12 107 THR A O 1
ATOM 754 N N . ARG A 1 108 ? -15.717 15.721 10.687 1.00 52.22 108 ARG A N 1
ATOM 755 C CA . ARG A 1 108 ? -16.467 16.184 11.854 1.00 52.22 108 ARG A CA 1
ATOM 756 C C . ARG A 1 108 ? -15.605 15.815 13.067 1.00 52.22 108 ARG A C 1
ATOM 758 O O . ARG A 1 108 ? -15.183 14.659 13.118 1.00 52.22 108 ARG A O 1
ATOM 765 N N . PRO A 1 109 ? -15.274 16.757 13.967 1.00 50.62 109 PRO A N 1
ATOM 766 C CA . PRO A 1 109 ? -14.493 16.431 15.148 1.00 50.62 109 PRO A CA 1
ATOM 767 C C . PRO A 1 109 ? -15.167 15.248 15.830 1.00 50.62 109 PRO A C 1
ATOM 769 O O . PRO A 1 109 ? -16.368 15.306 16.102 1.00 50.62 109 PRO A O 1
ATOM 772 N N . GLU A 1 110 ? -14.429 14.159 16.019 1.00 49.41 110 GLU A N 1
ATOM 773 C CA . GLU A 1 110 ? -14.910 13.085 16.866 1.00 49.41 110 GLU A CA 1
ATOM 774 C C . GLU A 1 110 ? -15.049 13.681 18.262 1.00 49.41 110 GLU A C 1
ATOM 776 O O . GLU A 1 110 ? -14.055 13.976 18.932 1.00 49.41 110 GLU A O 1
ATOM 781 N N . GLU A 1 111 ? -16.293 13.935 18.670 1.00 46.41 111 GLU A N 1
ATOM 782 C CA . GLU A 1 111 ? -16.626 14.124 20.070 1.00 46.41 111 GLU A CA 1
ATOM 783 C C . GLU A 1 111 ? -16.236 12.831 20.775 1.00 46.41 111 GLU A C 1
ATOM 785 O O . GLU A 1 111 ? -16.964 11.841 20.808 1.00 46.41 111 GLU A O 1
ATOM 790 N N . THR A 1 112 ? -15.009 12.843 21.285 1.00 40.81 112 THR A N 1
ATOM 791 C CA . THR A 1 112 ? -14.509 11.873 22.238 1.00 40.81 112 THR A CA 1
ATOM 792 C C . THR A 1 112 ? -15.474 11.930 23.411 1.00 40.81 112 THR A C 1
ATOM 794 O O . THR A 1 112 ? -15.560 12.950 24.096 1.00 40.81 112 THR A O 1
ATOM 797 N N . GLY A 1 113 ? -16.259 10.869 23.579 1.00 40.56 113 GLY A N 1
ATOM 798 C CA . GLY A 1 113 ? -17.277 10.782 24.608 1.00 40.56 113 GLY A CA 1
ATOM 799 C C . GLY A 1 113 ? -16.676 11.005 25.991 1.00 40.56 113 GLY A C 1
ATOM 800 O O . GLY A 1 113 ? -16.126 10.092 26.597 1.00 40.56 113 GLY A O 1
ATOM 801 N N . LYS A 1 114 ? -16.859 12.208 26.531 1.00 37.75 114 LYS A N 1
ATOM 802 C CA . LYS A 1 114 ? -17.233 12.343 27.932 1.00 37.75 114 LYS A CA 1
ATOM 803 C C . LYS A 1 114 ? -18.740 12.157 27.991 1.00 37.75 114 LYS A C 1
ATOM 805 O O . LYS A 1 114 ? -19.502 13.085 27.738 1.00 37.75 114 LYS A O 1
ATOM 810 N N . ALA A 1 115 ? -19.168 10.942 28.309 1.00 49.50 115 ALA A N 1
ATOM 811 C CA . ALA A 1 115 ? -20.487 10.747 28.878 1.00 49.50 115 ALA A CA 1
ATOM 812 C C . ALA A 1 115 ? -20.472 11.331 30.301 1.00 49.50 115 ALA A C 1
ATOM 814 O O . ALA A 1 115 ? -20.241 10.617 31.268 1.00 49.50 115 ALA A O 1
ATOM 815 N N . GLU A 1 116 ? -20.697 12.637 30.421 1.00 46.09 116 GLU A N 1
ATOM 816 C CA . GLU A 1 116 ? -21.220 13.235 31.646 1.00 46.09 116 GLU A CA 1
ATOM 817 C C . GLU A 1 116 ? -22.547 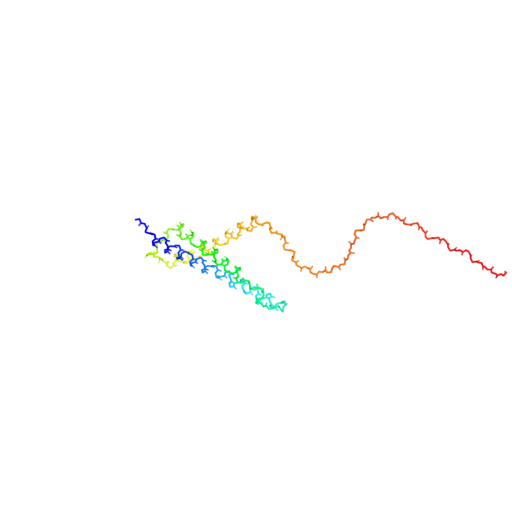13.904 31.292 1.00 46.09 116 GLU A C 1
ATOM 819 O O . GLU A 1 116 ? -22.606 14.942 30.642 1.00 46.09 116 GLU A O 1
ATOM 824 N N . THR A 1 117 ? -23.605 13.195 31.682 1.00 32.28 117 THR A N 1
ATOM 825 C CA . THR A 1 117 ? -24.880 13.726 32.162 1.00 32.28 117 THR A CA 1
ATOM 826 C C . THR A 1 117 ? -25.549 14.788 31.289 1.00 32.28 117 THR A C 1
ATOM 828 O O . THR A 1 117 ? -25.285 15.984 31.373 1.00 32.28 117 THR A O 1
ATOM 831 N N . ARG A 1 118 ? -26.560 14.343 30.533 1.00 44.84 118 ARG A N 1
ATOM 832 C CA . ARG A 1 118 ? -27.682 15.213 30.172 1.00 44.84 118 ARG A CA 1
ATOM 833 C C . ARG A 1 118 ? -28.359 15.675 31.463 1.00 44.84 118 ARG A C 1
ATOM 835 O O . ARG A 1 118 ? -29.173 14.942 32.012 1.00 44.84 118 ARG A O 1
ATOM 842 N N . GLU A 1 119 ? -28.059 16.888 31.905 1.00 41.06 119 GLU A N 1
ATOM 843 C CA . GLU A 1 119 ? -28.979 17.661 32.728 1.00 41.06 119 GLU A CA 1
ATOM 844 C C . GLU A 1 119 ? -29.192 19.026 32.075 1.00 41.06 119 GLU A C 1
ATOM 846 O O . GLU A 1 119 ? -28.273 19.767 31.733 1.00 41.06 119 GLU A O 1
ATOM 851 N N . THR A 1 120 ? -30.455 19.265 31.776 1.00 42.94 120 THR A N 1
ATOM 852 C CA . THR A 1 120 ? -30.992 20.312 30.927 1.00 42.94 120 THR A CA 1
ATOM 853 C C . THR A 1 120 ? -30.808 21.682 31.580 1.00 42.94 120 THR A C 1
ATOM 855 O O . THR A 1 120 ? -31.665 22.125 32.337 1.00 42.94 120 THR A O 1
ATOM 858 N N . ALA A 1 121 ? -29.726 22.395 31.274 1.00 37.72 121 ALA A N 1
ATOM 859 C CA . ALA A 1 121 ? -29.614 23.818 31.595 1.00 37.72 121 ALA A CA 1
ATOM 860 C C . ALA A 1 121 ? -30.180 24.642 30.431 1.00 37.72 121 ALA A C 1
ATOM 862 O O . ALA A 1 121 ? -29.459 25.102 29.547 1.00 37.72 121 ALA A O 1
ATOM 863 N N . ALA A 1 122 ? -31.506 24.781 30.418 1.00 38.84 122 ALA A N 1
ATOM 864 C CA . ALA A 1 122 ? -32.176 25.788 29.616 1.00 38.84 122 ALA A CA 1
ATOM 865 C C . ALA A 1 122 ? -31.697 27.184 30.052 1.00 38.84 122 ALA A C 1
ATOM 867 O O . ALA A 1 122 ? -31.798 27.562 31.216 1.00 38.84 122 ALA A O 1
ATOM 868 N N . GLU A 1 123 ? -31.145 27.897 29.077 1.00 40.06 123 GLU A N 1
ATOM 869 C CA . GLU A 1 123 ? -31.005 29.344 28.945 1.00 40.06 123 GLU A CA 1
ATOM 870 C C . GLU A 1 123 ? -31.594 30.194 30.086 1.00 40.06 123 GLU A C 1
ATOM 872 O O . GLU A 1 123 ? -32.778 30.531 30.115 1.00 40.06 123 GLU A O 1
ATOM 877 N N . HIS A 1 124 ? -30.729 30.607 31.014 1.00 41.31 124 HIS A N 1
ATOM 878 C CA . HIS A 1 124 ? -31.048 31.631 32.001 1.00 41.31 124 HIS A CA 1
ATOM 879 C C . HIS A 1 124 ? -30.908 33.018 31.353 1.00 41.31 124 HIS A C 1
ATOM 881 O O . HIS A 1 124 ? -29.878 33.686 31.460 1.00 41.31 124 HIS A O 1
ATOM 887 N N . LYS A 1 125 ? -31.953 33.451 30.642 1.00 40.28 125 LYS A N 1
ATOM 888 C CA . LYS A 1 125 ? -32.148 34.859 30.271 1.00 40.28 125 LYS A CA 1
ATOM 889 C C . LYS A 1 125 ? -32.617 35.615 31.526 1.00 40.28 125 LYS A C 1
ATOM 891 O O . LYS A 1 125 ? -33.589 35.170 32.140 1.00 40.28 125 LYS A O 1
ATOM 896 N N . PRO A 1 126 ? -31.992 36.739 31.933 1.00 42.97 126 PRO A N 1
ATOM 897 C CA . PRO A 1 126 ? -32.438 37.474 33.111 1.00 42.97 126 PRO A CA 1
ATOM 898 C C . PRO A 1 126 ? -33.820 38.055 32.818 1.00 42.97 126 PRO A C 1
ATOM 900 O O . PRO A 1 126 ? -33.973 38.927 31.958 1.00 42.97 126 PRO A O 1
ATOM 903 N N . THR A 1 127 ? -34.833 37.533 33.497 1.00 43.66 127 THR A N 1
ATOM 904 C CA . THR A 1 127 ? -36.188 38.084 33.472 1.00 43.66 127 THR A CA 1
ATOM 905 C C . THR A 1 127 ? -36.344 38.905 34.749 1.00 43.66 127 THR A C 1
ATOM 907 O O . THR A 1 127 ? -35.855 38.499 35.801 1.00 43.66 127 THR A O 1
ATOM 910 N N . ALA A 1 128 ? -36.907 40.106 34.616 1.00 52.94 128 ALA A N 1
ATOM 911 C CA . ALA A 1 128 ? -37.079 41.101 35.676 1.00 52.94 128 ALA A CA 1
ATOM 912 C C . ALA A 1 128 ? -37.678 40.509 36.974 1.00 52.94 128 ALA A C 1
ATOM 914 O O . ALA A 1 128 ? -38.386 39.505 36.901 1.00 52.94 128 ALA A O 1
ATOM 915 N N . PRO A 1 129 ? -37.420 41.111 38.153 1.00 50.59 129 PRO A N 1
ATOM 916 C CA . PRO A 1 129 ? -37.928 40.584 39.416 1.00 50.59 129 PRO A CA 1
ATOM 917 C C . PRO A 1 129 ? -39.463 40.633 39.437 1.00 50.59 129 PRO A C 1
ATOM 919 O O . PRO A 1 129 ? -40.055 41.697 39.254 1.00 50.59 129 PRO A O 1
ATOM 922 N N . ASP A 1 130 ? -40.084 39.473 39.650 1.00 54.75 130 ASP A N 1
ATOM 923 C CA . ASP A 1 130 ? -41.528 39.320 39.855 1.00 54.75 130 ASP A CA 1
ATOM 924 C C . ASP A 1 130 ? -41.956 40.044 41.154 1.00 54.75 130 ASP A C 1
ATOM 926 O O . ASP A 1 130 ? -41.160 40.128 42.101 1.00 54.75 130 ASP A O 1
ATOM 930 N N . PRO A 1 131 ? -43.174 40.615 41.229 1.00 54.78 131 PRO A N 1
ATOM 931 C CA . PRO A 1 131 ? -43.583 41.464 42.337 1.00 54.78 131 PRO A CA 1
ATOM 932 C C . PRO A 1 131 ? -43.767 40.652 43.624 1.00 54.78 131 PRO A C 1
ATOM 934 O O . PRO A 1 131 ? -44.141 39.480 43.605 1.00 54.78 131 PRO A O 1
ATOM 937 N N . ALA A 1 132 ? -43.498 41.305 44.757 1.00 59.97 132 ALA A N 1
ATOM 938 C CA . ALA A 1 132 ? -43.582 40.713 46.087 1.00 59.97 132 ALA A CA 1
ATOM 939 C C . ALA A 1 132 ? -44.945 40.027 46.340 1.00 59.97 132 ALA A C 1
ATOM 941 O O . ALA A 1 132 ? -45.978 40.545 45.901 1.00 59.97 132 ALA A O 1
ATOM 942 N N . PRO A 1 133 ? -44.971 38.895 47.070 1.00 64.44 133 PRO A N 1
ATOM 943 C CA . PRO A 1 133 ? -46.214 38.207 47.401 1.00 64.44 133 PRO A CA 1
ATOM 944 C C . PRO A 1 133 ? -47.154 39.118 48.213 1.00 64.44 133 PRO A C 1
ATOM 946 O O . PRO A 1 133 ? -46.679 39.939 49.006 1.00 64.44 133 PRO A O 1
ATOM 949 N N . PRO A 1 134 ? -48.483 38.995 48.033 1.00 63.62 134 PRO A N 1
ATOM 950 C CA . PRO A 1 134 ? -49.444 39.834 48.738 1.00 63.62 134 PRO A CA 1
ATOM 951 C C . PRO A 1 134 ? -49.361 39.612 50.254 1.00 63.62 134 PRO A C 1
ATOM 953 O O . PRO A 1 134 ? -49.188 38.488 50.726 1.00 63.62 134 PRO A O 1
ATOM 956 N N . ALA A 1 135 ? -49.474 40.711 51.005 1.00 64.38 135 ALA A N 1
ATOM 957 C CA . ALA A 1 135 ? -49.428 40.718 52.463 1.00 64.38 135 ALA A CA 1
ATOM 958 C C . ALA A 1 135 ? -50.514 39.802 53.070 1.00 64.38 135 ALA A C 1
ATOM 960 O O . ALA A 1 135 ? -51.615 39.723 52.514 1.00 64.38 135 ALA A O 1
ATOM 961 N N . PRO A 1 136 ? -50.234 39.124 54.200 1.00 60.75 136 PRO A N 1
ATOM 962 C CA . PRO A 1 136 ? -51.215 38.267 54.855 1.00 60.75 136 PRO A CA 1
ATOM 963 C C . PRO A 1 136 ? -52.430 39.087 55.309 1.00 60.75 136 PRO A C 1
ATOM 965 O O . PRO A 1 136 ? -52.289 40.208 55.802 1.00 60.75 136 PRO A O 1
ATOM 968 N N . ALA A 1 137 ? -53.625 38.524 55.110 1.00 65.69 137 ALA A N 1
ATOM 969 C CA . ALA A 1 137 ? -54.881 39.120 55.551 1.00 65.69 137 ALA A CA 1
ATOM 970 C C . ALA A 1 137 ? -54.872 39.322 57.081 1.00 65.69 137 ALA A C 1
ATOM 972 O O . ALA A 1 137 ? -54.341 38.465 57.789 1.00 65.69 137 ALA A O 1
ATOM 973 N N . PRO A 1 138 ? -55.426 40.434 57.600 1.00 59.91 138 PRO A N 1
ATOM 974 C CA . PRO A 1 138 ? -55.475 40.674 59.036 1.00 59.91 138 PRO A CA 1
ATOM 975 C C . PRO A 1 138 ? -56.364 39.633 59.725 1.00 59.91 138 PRO A C 1
ATOM 977 O O . PRO A 1 138 ? -57.479 39.375 59.275 1.00 59.91 138 PRO A O 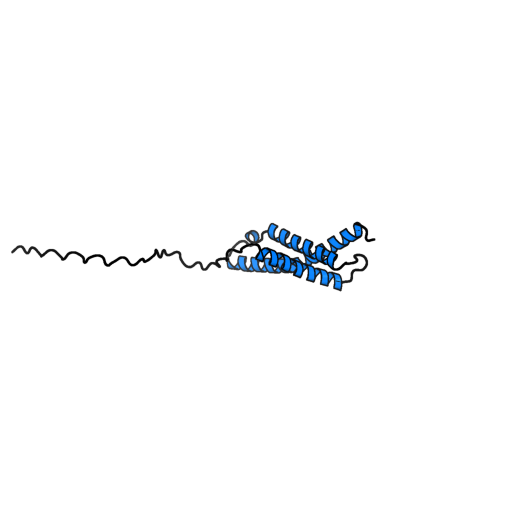1
ATOM 980 N N . ASP A 1 139 ? -55.853 39.058 60.815 1.00 61.16 139 ASP A N 1
ATOM 981 C CA 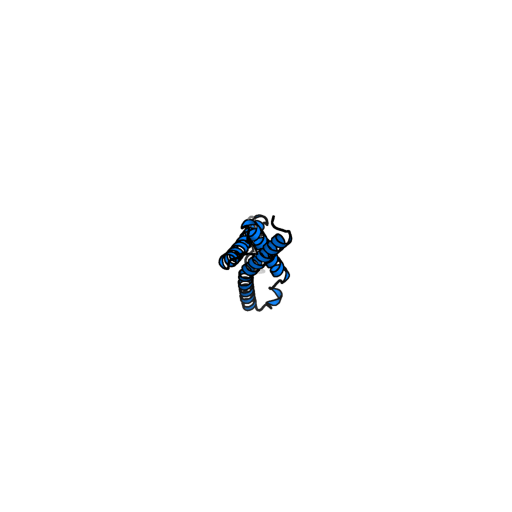. ASP A 1 139 ? -56.562 38.107 61.668 1.00 61.16 139 ASP A CA 1
ATOM 982 C C . ASP A 1 139 ? -57.901 38.701 62.139 1.00 61.16 139 ASP A C 1
ATOM 984 O O . ASP A 1 139 ? -57.936 39.643 62.937 1.00 61.16 139 ASP A O 1
ATOM 988 N N . GLU A 1 140 ? -59.017 38.138 61.670 1.00 51.69 140 GLU A N 1
ATOM 989 C CA . GLU A 1 140 ? -60.327 38.344 62.287 1.00 51.69 140 GLU A CA 1
ATOM 990 C C . GLU A 1 140 ? -60.340 37.639 63.652 1.00 51.69 140 GLU A C 1
ATOM 992 O O . GLU A 1 140 ? -60.720 36.475 63.784 1.00 51.69 140 GLU A O 1
ATOM 997 N N . TYR A 1 141 ? -59.915 38.355 64.693 1.00 52.78 141 TYR A N 1
ATOM 998 C CA . TYR A 1 141 ? -60.237 37.993 66.068 1.00 52.78 141 TYR A CA 1
ATOM 999 C C . TYR A 1 141 ? -61.732 38.240 66.312 1.00 52.78 141 TYR A C 1
ATOM 1001 O O . TYR A 1 141 ? -62.192 39.379 66.373 1.00 52.78 141 TYR A O 1
ATOM 1009 N N . GLN A 1 142 ? -62.487 37.149 66.466 1.00 45.97 142 GLN A N 1
ATOM 1010 C CA . GLN A 1 142 ? -63.746 37.141 67.208 1.00 45.97 142 GLN A CA 1
ATOM 1011 C C . GLN A 1 142 ? -63.443 37.366 68.697 1.00 45.97 142 GLN A C 1
ATOM 1013 O O . GLN A 1 142 ? -62.655 36.610 69.272 1.00 45.97 142 GLN A O 1
ATOM 1018 N N . GLY A 1 143 ? -64.094 38.355 69.319 1.00 45.44 143 GLY A N 1
ATOM 1019 C CA . GLY A 1 143 ? -64.082 38.570 70.773 1.00 45.44 143 GLY A CA 1
ATOM 1020 C C . GLY A 1 143 ? -64.175 40.028 71.178 1.00 45.44 143 GLY A C 1
ATOM 1021 O O . GLY A 1 143 ? -63.100 40.632 71.363 1.00 45.44 143 GLY A O 1
#

Secondary structure (DSSP, 8-state):
---HHHHHHHHHHHHHHHHHHHHHHHHHHHHHHHHHHHHHT--HHHH--HHHHHHHHHHHHHHHHHHHHHHT--TTS--HHHHHHHHHHHHHHHHHHHHHHHHHS---------------------PPPPPPPPPPPP-----

Organism: NCBI:txid665467

Solvent-accessible surface area (backbone atoms only — not comparable to full-atom values): 8454 Å² total; per-residue (Å²): 130,87,48,75,67,54,55,51,48,29,36,50,52,17,14,51,28,0,27,54,32,34,46,60,57,49,54,54,50,51,51,52,49,46,56,49,21,68,73,67,78,43,68,49,75,78,74,59,54,67,68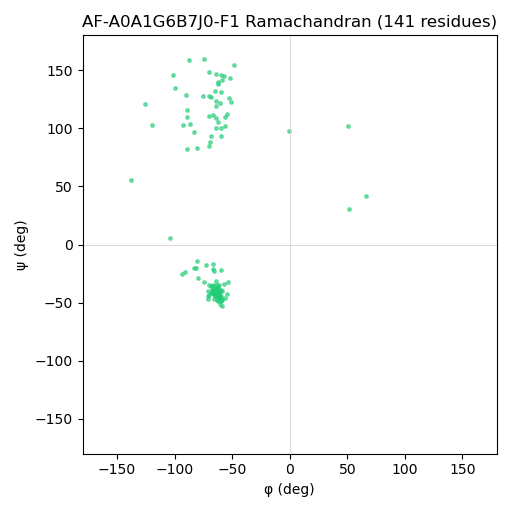,60,52,52,50,52,37,48,45,6,19,52,30,4,18,53,48,29,61,73,71,62,62,52,79,91,74,70,50,73,66,54,52,52,50,41,14,51,49,4,33,53,38,34,52,52,53,51,55,51,52,58,69,74,44,86,73,72,79,78,77,73,82,75,88,71,74,98,71,89,78,74,81,86,69,91,69,78,88,76,80,80,80,81,79,81,78,80,82,84,76,86,130

Mean predicted aligned error: 16.17 Å

pLDDT: mean 71.55, std 15.51, range [32.28, 88.81]

Radius of gyration: 32.1 Å; Cα contacts (8 Å, |Δi|>4): 117; chains: 1; bounding box: 82×51×96 Å

Sequence (143 aa):
MADASTWIQVLVLGGLAGAVGQVARTAVGLKKVNDVAVAEDVNPQHLIIASRLFISLTIGFVAGALVALAMGIDPANIATEEILGLAAAGYAGTDAIEGMIGRITPTRPEETGKAETRETAAEHKPTAPDPAPPAPAPDEYQG

Foldseek 3Di:
DDDPVQLVLLLQLQLVLLLVLLVVVVVVVLVVLVVVCVVVVHDSVVVDDVVVVVVLSNQSSNQRSVVSVVVVDGSVDDDPVNSNVSSVSSNVSSVVVVVVVPVVDPPPPPPPDPPDDDDDPPDPDPDDDDDDDDDDDDDPDDD